Protein AF-A0A2J2HH82-F1 (afdb_monomer)

Radius of gyration: 13.59 Å; Cα contacts (8 Å, |Δi|>4): 183; chains: 1; bounding box: 36×36×33 Å

Solvent-accessible surface area (backbone atoms only — not comparable to full-atom values): 5930 Å² total; per-residue (Å²): 134,83,82,76,86,67,70,55,43,72,26,41,55,76,45,83,47,82,65,49,66,48,97,84,62,18,25,24,52,28,32,37,30,34,46,92,91,46,70,30,42,37,36,43,31,44,49,80,90,44,51,62,68,58,43,54,48,50,35,42,76,69,62,36,37,44,80,54,98,94,39,45,32,34,60,36,55,50,68,32,60,74,65,43,54,94,54,31,31,59,43,46,55,66,56,61,45,54,75,75,40,92,78,123

Nearest PDB structures (foldseek):
  5ino-assembly1_A  TM=3.780E-01  e=2.275E-02  Homo sapiens
  5d8e-assembly2_C  TM=6.453E-01  e=3.812E-01  Homo sapiens
  5d8f-assembly1_B  TM=5.151E-01  e=2.806E-01  Homo sapiens
  5ino-assembly1_B  TM=3.594E-01  e=5.703E-02  Homo sapiens
  5d8e-assembly1_D  TM=6.497E-01  e=6.225E-01  Homo sapiens

Secondary structure (DSSP, 8-state):
-PPP--SEEEEEEEEE---EE-TTS-EEEEEEEEETTEEEEEEEE--TT--HHHHHHHHHHTTSEEEETTEEEEEEEHHHHHT-BTTEEEEEHHHHHHHT----

Mean predicted aligned error: 4.61 Å

Foldseek 3Di:
DDDPDQQWAKKFFDDWDDWDADPLGWTWTWTFIDRPNDTAIETETEDPPDDPVNVVVLCVVVVQWDQDPNTIMGIHRNVQVVPDDPRYGYHYPVNVVVSVDPPD

pLDDT: mean 89.53, std 13.24, range [33.22, 98.12]

Structure (mmCIF, N/CA/C/O backbone):
data_AF-A0A2J2HH82-F1
#
_entry.id   AF-A0A2J2HH82-F1
#
loop_
_atom_site.group_PDB
_atom_site.id
_atom_site.type_symbol
_atom_site.label_atom_id
_atom_site.label_alt_id
_atom_site.label_comp_id
_atom_site.label_asym_id
_atom_site.label_entity_id
_atom_site.label_seq_id
_atom_site.pdbx_PDB_ins_code
_atom_site.Cartn_x
_atom_site.Cartn_y
_atom_site.Cartn_z
_atom_site.occupancy
_atom_site.B_iso_or_equiv
_atom_site.auth_seq_id
_atom_site.auth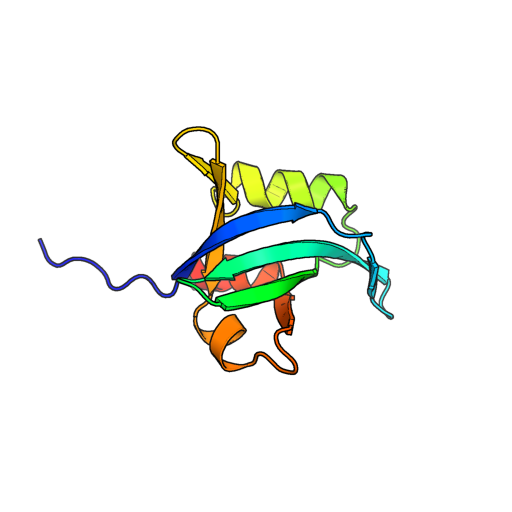_comp_id
_atom_site.auth_asym_id
_atom_site.auth_atom_id
_atom_site.pdbx_PDB_model_num
ATOM 1 N N . MET A 1 1 ? -22.211 22.070 8.262 1.00 48.81 1 MET A N 1
ATOM 2 C CA . MET A 1 1 ? -20.905 21.799 7.624 1.00 48.81 1 MET A CA 1
ATOM 3 C C . MET A 1 1 ? -21.083 20.522 6.816 1.00 48.81 1 MET A C 1
ATOM 5 O O . MET A 1 1 ? -21.424 19.514 7.420 1.00 48.81 1 MET A O 1
ATOM 9 N N . SER A 1 2 ? -21.016 20.568 5.484 1.00 54.09 2 SER A N 1
ATOM 10 C CA . SER A 1 2 ? -21.080 19.351 4.665 1.00 54.09 2 SER A CA 1
ATOM 11 C C . SER A 1 2 ? -19.750 18.612 4.776 1.00 54.09 2 SER A C 1
ATOM 13 O O . SER A 1 2 ? -18.686 19.219 4.661 1.00 54.09 2 SER A O 1
ATOM 15 N N . THR A 1 3 ? -19.795 17.308 5.031 1.00 51.00 3 THR A N 1
ATOM 16 C CA . THR A 1 3 ? -18.598 16.470 4.979 1.00 51.00 3 THR A CA 1
ATOM 17 C C . THR A 1 3 ? -18.120 16.437 3.532 1.00 51.00 3 THR A C 1
ATOM 19 O O . THR A 1 3 ? -18.848 15.978 2.653 1.00 51.00 3 THR A O 1
ATOM 22 N N . VAL A 1 4 ? -16.928 16.969 3.265 1.00 63.12 4 VAL A N 1
ATOM 23 C CA . VAL A 1 4 ? -16.313 16.884 1.936 1.00 63.12 4 VAL A CA 1
ATOM 24 C C . VAL A 1 4 ? -16.092 15.407 1.619 1.00 63.12 4 VAL A C 1
ATOM 26 O O . VAL A 1 4 ? -15.521 14.678 2.430 1.00 63.12 4 VAL A O 1
ATOM 29 N N . PHE A 1 5 ? -16.570 14.958 0.459 1.00 65.62 5 PHE A N 1
ATOM 30 C CA . PHE A 1 5 ? -16.323 13.598 -0.003 1.00 65.62 5 PHE A CA 1
ATOM 31 C C . PHE A 1 5 ? -14.823 13.427 -0.258 1.00 65.62 5 PHE A C 1
ATOM 33 O O . PHE A 1 5 ? -14.254 14.098 -1.120 1.00 65.62 5 PHE A O 1
ATOM 40 N N . ASN A 1 6 ? -14.180 12.558 0.519 1.00 69.81 6 ASN A N 1
ATOM 41 C CA . ASN A 1 6 ? -12.769 12.250 0.357 1.00 69.81 6 ASN A CA 1
ATOM 42 C C . ASN A 1 6 ? -12.625 11.095 -0.644 1.00 69.81 6 ASN A C 1
ATOM 44 O O . ASN A 1 6 ? -13.229 10.041 -0.465 1.00 69.81 6 ASN A O 1
ATOM 48 N N . TYR A 1 7 ? -11.818 11.276 -1.690 1.00 84.75 7 TYR A N 1
ATOM 49 C CA . TYR A 1 7 ? -11.563 10.252 -2.712 1.00 84.75 7 TYR A CA 1
ATOM 50 C C . TYR A 1 7 ? -10.548 9.195 -2.247 1.00 84.75 7 TYR A C 1
ATOM 52 O O . TYR A 1 7 ? -9.867 8.582 -3.076 1.00 84.75 7 TYR A O 1
ATOM 60 N N . THR A 1 8 ? -10.445 8.975 -0.934 1.00 90.31 8 THR A N 1
ATOM 61 C CA . THR A 1 8 ? -9.591 7.953 -0.338 1.00 90.31 8 THR A CA 1
ATOM 62 C C . THR A 1 8 ? -10.383 6.870 0.375 1.00 90.31 8 THR A C 1
ATOM 64 O O . THR A 1 8 ? -11.488 7.078 0.872 1.00 90.31 8 THR A O 1
ATOM 67 N N . THR A 1 9 ? -9.794 5.684 0.422 1.00 91.94 9 THR A N 1
ATOM 68 C CA . THR A 1 9 ? -10.246 4.560 1.231 1.00 91.94 9 THR A CA 1
ATOM 69 C C . T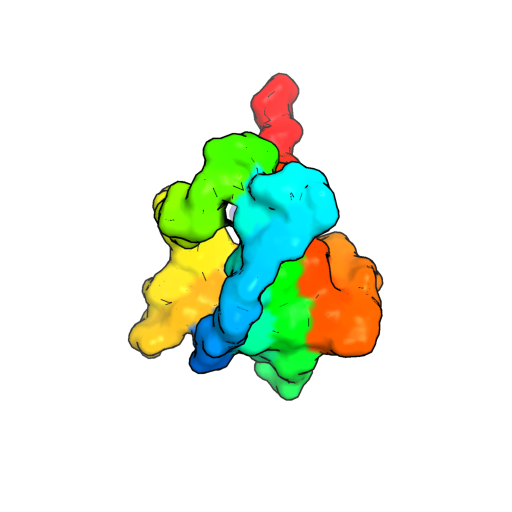HR A 1 9 ? -9.129 4.179 2.180 1.00 91.94 9 THR A C 1
ATOM 71 O O . THR A 1 9 ? -7.986 3.974 1.765 1.00 91.94 9 THR A O 1
ATOM 74 N N . LYS A 1 10 ? -9.475 4.050 3.455 1.00 93.81 10 LYS A N 1
ATOM 75 C CA . LYS A 1 10 ? -8.545 3.650 4.498 1.00 93.81 10 LYS A CA 1
ATOM 76 C C . LYS A 1 10 ? -8.323 2.141 4.474 1.00 93.81 10 LYS A C 1
ATOM 78 O O . LYS A 1 10 ? -9.279 1.370 4.492 1.00 93.81 10 LYS A O 1
ATOM 83 N N . ALA A 1 11 ? -7.062 1.728 4.486 1.00 96.81 11 ALA A N 1
ATOM 84 C CA . ALA A 1 11 ? -6.652 0.332 4.541 1.00 96.81 11 ALA A CA 1
ATOM 85 C C . ALA A 1 11 ? -5.734 0.081 5.742 1.00 96.81 11 ALA A C 1
ATOM 87 O O . ALA A 1 11 ? -4.857 0.889 6.046 1.00 96.81 11 ALA A O 1
ATOM 88 N N . LEU A 1 12 ? -5.912 -1.051 6.420 1.00 97.88 12 LEU A N 1
ATOM 89 C CA . LEU A 1 12 ? -5.018 -1.508 7.486 1.00 97.88 12 LEU A CA 1
ATOM 90 C C . LEU A 1 12 ? -3.785 -2.175 6.869 1.00 97.88 12 LEU A C 1
ATOM 92 O O . LEU A 1 12 ? -3.927 -3.092 6.066 1.00 97.88 12 LEU A O 1
ATOM 96 N N . ILE A 1 13 ? -2.582 -1.782 7.281 1.00 97.69 13 ILE A N 1
ATOM 97 C CA . ILE A 1 13 ? -1.341 -2.463 6.899 1.00 97.69 13 ILE A CA 1
ATOM 98 C C . ILE A 1 13 ? -1.147 -3.670 7.820 1.00 97.69 13 ILE A C 1
ATOM 100 O O . ILE A 1 13 ? -1.017 -3.516 9.035 1.00 97.69 13 ILE A O 1
ATOM 104 N N . LYS A 1 14 ? -1.115 -4.878 7.244 1.00 97.44 14 LYS A N 1
ATOM 105 C CA . LYS A 1 14 ? -0.888 -6.122 7.993 1.00 97.44 14 LYS A CA 1
ATOM 106 C C . LYS A 1 14 ? 0.592 -6.425 8.158 1.00 97.44 14 LYS A C 1
ATOM 108 O O . LYS A 1 14 ? 1.046 -6.693 9.263 1.00 97.44 14 LYS A O 1
ATOM 113 N N . THR A 1 15 ? 1.327 -6.434 7.050 1.00 95.50 15 THR A N 1
ATOM 114 C CA . THR A 1 15 ? 2.750 -6.778 7.046 1.00 95.50 15 THR A CA 1
ATOM 115 C C . THR A 1 15 ? 3.443 -6.207 5.809 1.00 95.50 15 THR A C 1
ATOM 117 O O . THR A 1 15 ? 2.824 -6.147 4.737 1.00 95.50 15 THR A O 1
ATOM 120 N N . PRO A 1 16 ? 4.712 -5.779 5.915 1.00 94.88 16 PRO A N 1
ATOM 121 C CA . PRO A 1 16 ? 5.527 -5.511 4.743 1.00 94.88 16 PRO A CA 1
ATOM 122 C C . PRO A 1 16 ? 5.812 -6.801 3.964 1.00 94.88 16 PRO A C 1
ATOM 124 O O . PRO A 1 16 ? 5.952 -7.884 4.532 1.00 94.88 16 PRO A O 1
ATOM 127 N N . LEU A 1 17 ? 5.909 -6.673 2.645 1.00 96.38 17 LEU A N 1
ATOM 128 C CA . LEU A 1 17 ? 6.354 -7.720 1.728 1.00 96.38 17 LEU A CA 1
ATOM 129 C C . LEU A 1 17 ? 7.725 -7.340 1.155 1.00 96.38 17 LEU A C 1
ATOM 131 O O . LEU A 1 17 ? 8.166 -6.198 1.290 1.00 96.38 17 LEU A O 1
ATOM 135 N N . THR A 1 18 ? 8.393 -8.280 0.479 1.00 95.44 18 THR A N 1
ATOM 136 C CA . THR A 1 18 ? 9.671 -8.009 -0.195 1.00 95.44 18 THR A CA 1
ATOM 137 C C . THR A 1 18 ? 9.517 -6.835 -1.167 1.00 95.44 18 THR A C 1
ATOM 139 O O . THR A 1 18 ? 8.697 -6.942 -2.090 1.00 95.44 18 THR A O 1
ATOM 142 N N . PRO A 1 19 ? 10.278 -5.737 -0.990 1.00 94.56 19 PRO A N 1
ATOM 143 C CA . PRO A 1 19 ? 10.242 -4.606 -1.904 1.00 94.56 19 PRO A CA 1
ATOM 144 C C . PRO A 1 19 ? 10.615 -4.990 -3.335 1.00 94.56 19 PRO A C 1
ATOM 146 O O . PRO A 1 19 ? 11.251 -6.014 -3.578 1.00 94.56 19 PRO A O 1
ATOM 149 N N . GLY A 1 20 ? 10.217 -4.152 -4.287 1.00 94.81 20 GLY A N 1
ATOM 150 C CA . GLY A 1 20 ? 10.508 -4.348 -5.703 1.00 94.81 20 GLY A CA 1
ATOM 151 C C . GLY A 1 20 ? 11.113 -3.114 -6.358 1.00 94.81 20 GLY A C 1
ATOM 152 O O . GLY A 1 20 ? 11.242 -2.055 -5.744 1.00 94.81 20 GLY A O 1
ATOM 153 N N . ILE A 1 21 ? 11.451 -3.264 -7.634 1.00 95.38 21 ILE A N 1
ATOM 154 C CA . ILE A 1 21 ? 11.881 -2.184 -8.522 1.00 95.38 21 ILE A CA 1
ATOM 155 C C . ILE A 1 21 ? 11.129 -2.365 -9.846 1.00 95.38 21 ILE A C 1
ATOM 157 O O . ILE A 1 21 ? 10.972 -3.491 -10.326 1.00 95.38 21 ILE A O 1
ATOM 161 N N . THR A 1 22 ? 10.605 -1.282 -10.415 1.00 95.06 22 THR A N 1
ATOM 162 C CA . THR A 1 22 ? 9.959 -1.309 -11.735 1.00 95.06 22 THR A CA 1
ATOM 163 C C . THR A 1 22 ? 10.994 -1.398 -12.858 1.00 95.06 22 THR A C 1
ATOM 165 O O . THR A 1 22 ? 12.176 -1.122 -12.670 1.00 95.06 22 THR A O 1
ATOM 168 N N . ARG A 1 23 ? 10.557 -1.729 -14.079 1.00 93.50 23 ARG A N 1
ATOM 169 C CA . ARG A 1 23 ? 11.452 -1.792 -15.250 1.00 93.50 23 ARG A CA 1
AT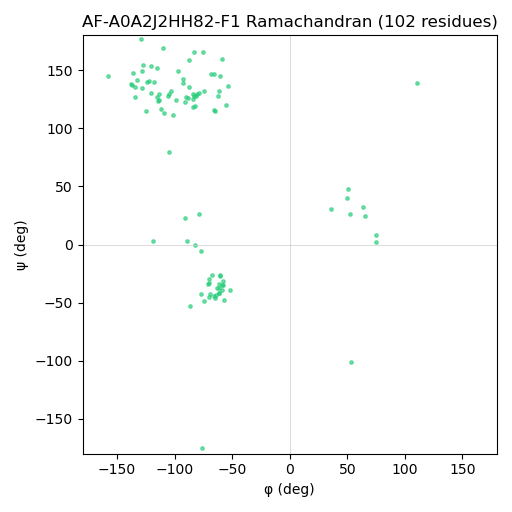OM 170 C C . ARG A 1 23 ? 12.182 -0.469 -15.526 1.00 93.50 23 ARG A C 1
ATOM 172 O O . ARG A 1 23 ? 13.294 -0.487 -16.036 1.00 93.50 23 ARG A O 1
ATOM 179 N N . ASP A 1 24 ? 11.560 0.660 -15.203 1.00 92.94 24 ASP A N 1
ATOM 180 C CA . ASP A 1 24 ? 12.124 2.008 -15.328 1.00 92.94 24 ASP A CA 1
ATOM 181 C C . ASP A 1 24 ? 12.847 2.490 -14.054 1.00 92.94 24 ASP A C 1
ATOM 183 O O . ASP A 1 24 ? 13.035 3.688 -13.858 1.00 92.94 24 ASP A O 1
ATOM 187 N N . ASN A 1 25 ? 13.286 1.555 -13.205 1.00 93.56 25 ASN A N 1
ATOM 188 C CA . ASN A 1 25 ? 14.129 1.792 -12.032 1.00 93.56 25 ASN A CA 1
ATOM 189 C C . ASN A 1 25 ? 13.489 2.659 -10.929 1.00 93.56 25 ASN A C 1
ATOM 191 O O . ASN A 1 25 ? 14.184 3.394 -10.226 1.00 93.56 25 ASN A O 1
ATOM 195 N N . ARG A 1 26 ? 12.164 2.580 -10.753 1.00 96.44 26 ARG A N 1
ATOM 196 C CA . ARG A 1 26 ? 11.465 3.207 -9.620 1.00 96.44 26 ARG A CA 1
ATOM 197 C C . ARG A 1 26 ? 11.329 2.208 -8.467 1.00 96.44 26 ARG A C 1
ATOM 199 O O . ARG A 1 26 ? 11.006 1.043 -8.721 1.00 96.44 26 ARG A O 1
ATOM 206 N N . PRO A 1 27 ? 11.523 2.625 -7.204 1.00 96.75 27 PRO A N 1
ATOM 207 C CA . PRO A 1 27 ? 11.337 1.739 -6.061 1.00 96.75 27 PRO A CA 1
ATOM 208 C C . PRO A 1 27 ? 9.855 1.392 -5.882 1.00 96.75 27 PRO A C 1
ATOM 210 O O . PRO A 1 27 ? 8.977 2.222 -6.123 1.00 96.75 27 PRO A O 1
ATOM 213 N N . VAL A 1 28 ? 9.576 0.176 -5.414 1.00 97.81 28 VAL A N 1
ATOM 214 C CA . VAL A 1 28 ? 8.223 -0.287 -5.095 1.00 97.81 28 VAL A CA 1
ATOM 215 C C . VAL A 1 28 ? 8.175 -0.780 -3.655 1.00 97.81 28 VAL A C 1
ATOM 217 O O . VAL A 1 28 ? 8.781 -1.800 -3.318 1.00 97.81 28 VAL A O 1
ATOM 220 N N . ILE A 1 29 ? 7.407 -0.092 -2.811 1.00 97.31 29 ILE A N 1
ATOM 221 C CA . ILE A 1 29 ? 7.035 -0.603 -1.488 1.00 97.31 29 ILE A CA 1
ATOM 222 C C . ILE A 1 29 ? 5.865 -1.564 -1.674 1.00 97.31 29 ILE A C 1
ATOM 224 O O . ILE A 1 29 ? 4.862 -1.218 -2.300 1.00 97.31 29 ILE A O 1
ATOM 228 N N . ARG A 1 30 ? 5.995 -2.775 -1.132 1.00 97.69 30 ARG A N 1
ATOM 229 C CA . ARG A 1 30 ? 4.977 -3.823 -1.229 1.00 97.69 30 ARG A CA 1
ATOM 230 C C . ARG A 1 30 ? 4.437 -4.137 0.157 1.00 97.69 30 ARG A C 1
ATOM 232 O O . ARG A 1 30 ? 5.216 -4.410 1.065 1.00 97.69 30 ARG A O 1
ATOM 239 N N . LEU A 1 31 ? 3.119 -4.094 0.322 1.00 97.69 31 LEU A N 1
ATOM 240 C CA . LEU A 1 31 ? 2.438 -4.291 1.603 1.00 97.69 31 LEU A CA 1
ATOM 241 C C . LEU A 1 31 ? 1.274 -5.265 1.424 1.00 97.69 31 LEU A C 1
ATOM 243 O O . LEU A 1 31 ? 0.552 -5.185 0.433 1.00 97.69 31 LEU A O 1
ATOM 247 N N . ALA A 1 32 ? 1.048 -6.139 2.400 1.00 98.00 32 ALA A N 1
ATOM 248 C CA . ALA A 1 32 ? -0.248 -6.788 2.551 1.00 98.00 32 ALA A CA 1
ATOM 249 C C . ALA A 1 32 ? -1.162 -5.846 3.341 1.00 98.00 32 ALA A C 1
ATOM 251 O O . ALA A 1 32 ? -0.803 -5.402 4.439 1.00 98.00 32 ALA A O 1
ATOM 252 N N . ILE A 1 33 ? -2.328 -5.533 2.782 1.00 98.12 33 ILE A N 1
ATOM 253 C CA . ILE A 1 33 ? -3.290 -4.605 3.373 1.00 98.12 33 ILE A CA 1
ATOM 254 C C . ILE A 1 33 ? -4.681 -5.228 3.465 1.00 98.12 33 ILE A C 1
ATOM 256 O O . ILE A 1 33 ? -5.030 -6.105 2.678 1.00 98.12 33 ILE A O 1
ATOM 260 N N . LEU A 1 34 ? -5.483 -4.743 4.407 1.00 97.69 34 LEU A N 1
ATOM 261 C CA . LEU A 1 34 ? -6.886 -5.102 4.558 1.00 97.69 34 LEU A CA 1
ATOM 262 C C . LEU A 1 34 ? -7.754 -3.876 4.269 1.00 97.69 34 LEU A C 1
ATOM 264 O O . LEU A 1 34 ? -7.590 -2.836 4.911 1.00 97.69 34 LEU A O 1
ATOM 268 N N . ILE A 1 35 ? -8.673 -4.016 3.320 1.00 95.25 35 ILE A N 1
ATOM 269 C CA . ILE A 1 35 ? -9.754 -3.060 3.075 1.00 95.25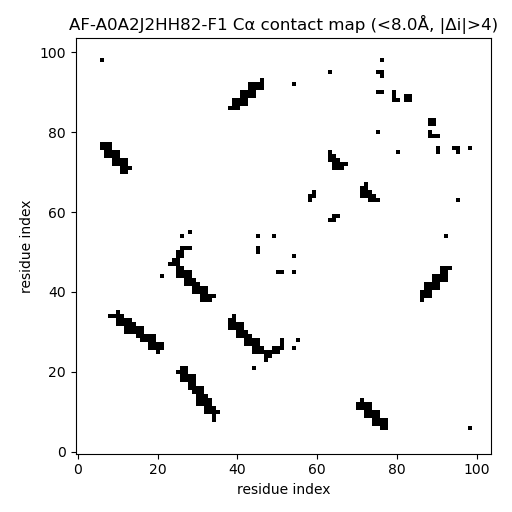 35 ILE A CA 1
ATOM 270 C C . ILE A 1 35 ? -11.040 -3.786 3.460 1.00 95.25 35 ILE A C 1
ATOM 272 O O . ILE A 1 35 ? -11.357 -4.830 2.887 1.00 95.25 35 ILE A O 1
ATOM 276 N N . ASP A 1 36 ? -11.726 -3.275 4.480 1.00 89.75 36 ASP A N 1
ATOM 277 C CA . ASP A 1 36 ? -12.818 -3.963 5.175 1.00 89.75 36 ASP A CA 1
ATOM 278 C C . ASP A 1 36 ? -12.411 -5.365 5.666 1.00 89.75 36 ASP A C 1
ATOM 280 O O . ASP A 1 36 ? -11.724 -5.498 6.678 1.00 89.75 36 ASP A O 1
ATOM 284 N N . THR A 1 37 ? -12.815 -6.416 4.948 1.00 91.94 37 THR A N 1
ATOM 285 C CA . THR A 1 37 ? -12.513 -7.828 5.254 1.00 91.94 37 THR A CA 1
ATOM 286 C C . THR A 1 37 ? -11.711 -8.520 4.152 1.00 91.94 37 THR A C 1
ATOM 288 O O . THR A 1 37 ? -11.409 -9.708 4.260 1.00 91.94 37 THR A O 1
ATOM 291 N N . VAL A 1 38 ? -11.337 -7.785 3.101 1.00 95.12 38 VAL A N 1
ATOM 292 C CA . VAL A 1 38 ? -10.658 -8.327 1.924 1.00 95.12 38 VAL A CA 1
ATOM 293 C C . VAL A 1 38 ? -9.186 -7.944 1.958 1.00 95.12 38 VAL A C 1
ATOM 295 O O . VAL A 1 38 ? -8.824 -6.779 2.147 1.00 95.12 38 VAL A O 1
ATOM 298 N N . GLU A 1 39 ? -8.328 -8.943 1.775 1.00 96.88 39 GLU A N 1
ATOM 299 C CA . GLU A 1 39 ? -6.886 -8.748 1.717 1.00 96.88 39 GLU A CA 1
ATOM 300 C C . GLU A 1 39 ? -6.429 -8.426 0.292 1.00 96.88 39 GLU A C 1
ATOM 302 O O . GLU A 1 39 ? -6.824 -9.083 -0.674 1.00 96.88 39 GLU A O 1
ATOM 307 N N . TYR A 1 40 ? -5.556 -7.427 0.181 1.00 97.81 40 TYR A N 1
ATOM 308 C CA . TYR A 1 40 ? -4.919 -7.027 -1.064 1.00 97.81 40 TYR A CA 1
ATOM 309 C C . TYR A 1 40 ? -3.403 -6.953 -0.900 1.00 97.81 40 TYR A C 1
ATOM 311 O O . TYR A 1 40 ? -2.879 -6.579 0.151 1.00 97.81 40 TYR A O 1
ATOM 319 N N . THR A 1 41 ? -2.688 -7.233 -1.986 1.00 98.12 41 THR A N 1
ATOM 320 C CA . THR A 1 41 ? -1.300 -6.799 -2.145 1.00 98.12 41 THR A CA 1
ATOM 321 C C . THR A 1 41 ? -1.298 -5.374 -2.676 1.00 98.12 41 THR A C 1
ATOM 323 O O . THR A 1 41 ? -1.771 -5.115 -3.780 1.00 98.12 41 THR A O 1
ATOM 326 N N . LEU A 1 42 ? -0.745 -4.443 -1.914 1.00 97.88 42 LEU A N 1
ATOM 327 C CA . LEU A 1 42 ? -0.543 -3.067 -2.335 1.00 97.88 42 LEU A CA 1
ATOM 328 C C . LEU A 1 42 ? 0.894 -2.868 -2.810 1.00 97.88 42 LEU A C 1
ATOM 330 O O . LEU A 1 42 ? 1.836 -3.078 -2.049 1.00 97.88 42 LEU A O 1
ATOM 334 N N . ASN A 1 43 ? 1.046 -2.392 -4.042 1.00 97.75 43 ASN A N 1
ATOM 335 C CA . ASN A 1 43 ? 2.311 -1.949 -4.608 1.00 97.75 43 ASN A CA 1
ATOM 336 C C . ASN A 1 43 ?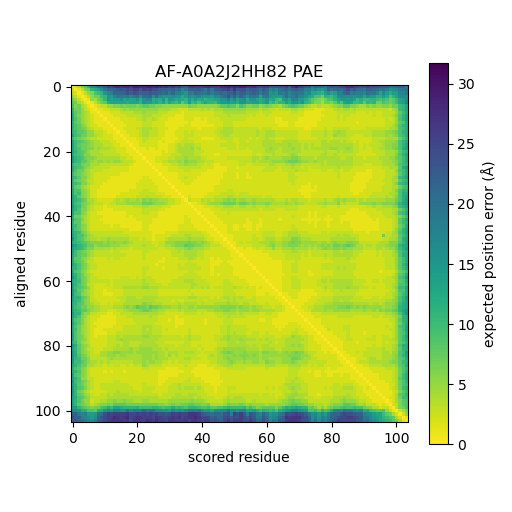 2.283 -0.421 -4.751 1.00 97.75 43 ASN A C 1
ATOM 338 O O . ASN A 1 43 ? 1.515 0.121 -5.550 1.00 97.75 43 ASN A O 1
ATOM 342 N N . ILE A 1 44 ? 3.127 0.263 -3.980 1.00 97.31 44 ILE A N 1
ATOM 343 C CA . ILE A 1 44 ? 3.304 1.715 -4.024 1.00 97.31 44 ILE A CA 1
ATOM 344 C C . ILE A 1 44 ? 4.575 2.009 -4.808 1.00 97.31 44 ILE A C 1
ATOM 346 O O . ILE A 1 44 ? 5.675 1.701 -4.351 1.00 97.31 44 ILE A O 1
ATOM 350 N N . VAL A 1 45 ? 4.416 2.595 -5.987 1.00 97.19 45 VAL A N 1
ATOM 351 C CA . VAL A 1 45 ? 5.514 2.941 -6.888 1.00 97.19 45 VAL A CA 1
ATOM 352 C C . VAL A 1 45 ? 5.996 4.354 -6.572 1.00 97.19 45 VAL A C 1
ATOM 354 O O . VAL A 1 45 ? 5.201 5.292 -6.534 1.00 97.19 45 VAL A O 1
ATOM 357 N N . GLY A 1 46 ? 7.297 4.505 -6.336 1.00 95.88 46 GLY A N 1
ATOM 358 C CA . GLY A 1 46 ? 7.933 5.803 -6.128 1.00 95.88 46 GLY A CA 1
ATOM 359 C C . GLY A 1 46 ? 8.131 6.592 -7.418 1.00 95.88 46 GLY A C 1
ATOM 360 O O . GLY A 1 46 ? 7.738 6.171 -8.505 1.00 95.88 46 GLY A O 1
ATOM 361 N N . LYS A 1 47 ? 8.791 7.742 -7.300 1.00 93.44 47 LYS A N 1
ATOM 362 C CA . LYS A 1 47 ? 9.152 8.590 -8.441 1.00 93.44 47 LYS A CA 1
ATOM 363 C C . LYS A 1 47 ? 10.496 8.167 -9.046 1.00 93.44 47 LYS A C 1
ATOM 365 O O . LYS A 1 47 ? 11.321 7.574 -8.342 1.00 93.44 47 LYS A O 1
ATOM 370 N N . PRO A 1 48 ? 10.776 8.513 -10.313 1.00 91.94 48 PRO A N 1
ATOM 371 C CA . PRO A 1 48 ? 12.118 8.377 -10.868 1.00 91.94 48 PRO A CA 1
ATOM 372 C C . PRO A 1 48 ? 13.154 9.087 -9.987 1.00 91.94 48 PRO A C 1
ATOM 374 O O . PRO A 1 48 ? 12.909 10.196 -9.516 1.00 91.94 48 PRO A O 1
ATOM 377 N N . GLY A 1 49 ? 14.297 8.441 -9.748 1.00 90.56 49 GLY A N 1
ATOM 378 C CA . GLY A 1 49 ? 15.388 9.009 -8.947 1.00 90.56 49 GLY A CA 1
ATOM 379 C C . GLY A 1 49 ? 15.157 9.031 -7.430 1.00 90.56 49 GLY A C 1
ATOM 380 O O . GLY A 1 49 ? 16.031 9.509 -6.714 1.00 90.56 49 GLY A O 1
ATOM 381 N N . THR A 1 50 ? 14.029 8.511 -6.928 1.00 91.00 50 THR A N 1
ATOM 382 C CA . THR A 1 50 ?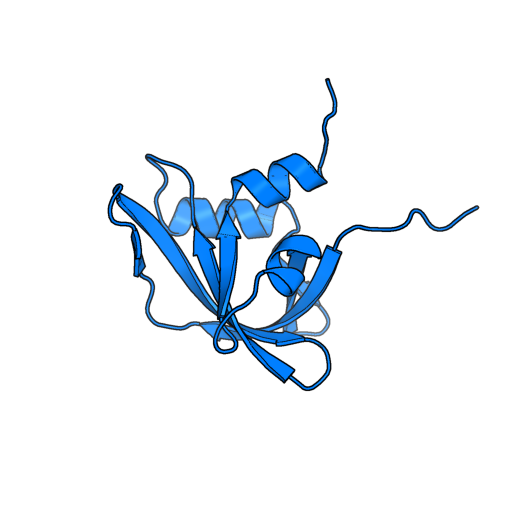 13.796 8.376 -5.478 1.00 91.00 50 THR A CA 1
ATOM 383 C C . THR A 1 50 ? 14.227 7.008 -4.960 1.00 91.00 50 THR A C 1
ATOM 385 O O . THR A 1 50 ? 14.051 5.997 -5.638 1.00 91.00 50 THR A O 1
ATOM 388 N N . GLY A 1 51 ? 14.796 6.970 -3.753 1.00 92.75 51 GLY A N 1
ATOM 389 C CA . GLY A 1 51 ? 15.084 5.727 -3.029 1.00 92.75 51 GLY A CA 1
ATOM 390 C C . GLY A 1 51 ? 13.867 5.197 -2.262 1.00 92.75 51 GLY A C 1
ATOM 391 O O . GLY A 1 51 ? 12.895 5.917 -2.030 1.00 92.75 51 GLY A O 1
ATOM 392 N N . ILE A 1 52 ? 13.924 3.936 -1.819 1.00 93.38 52 ILE A N 1
ATOM 393 C CA . ILE A 1 52 ? 12.826 3.326 -1.050 1.00 93.38 52 ILE A CA 1
ATOM 394 C C . ILE A 1 52 ? 12.581 4.028 0.296 1.00 93.38 52 ILE A C 1
ATOM 396 O O . ILE A 1 52 ? 11.432 4.218 0.689 1.00 93.38 52 ILE A O 1
ATOM 400 N N . GLU A 1 53 ? 13.645 4.466 0.970 1.00 93.25 53 GLU A N 1
ATOM 401 C CA . GLU A 1 53 ? 13.562 5.198 2.240 1.00 93.25 53 GLU A CA 1
ATOM 402 C C . GLU A 1 53 ? 12.888 6.559 2.054 1.00 93.25 53 GLU A C 1
ATOM 404 O O . GLU A 1 53 ? 11.972 6.903 2.796 1.00 93.25 53 GLU A O 1
ATOM 409 N N . GLN A 1 54 ? 13.266 7.288 1.000 1.00 94.12 54 GLN A N 1
ATOM 410 C CA . GLN A 1 54 ? 12.652 8.569 0.642 1.00 94.12 54 GLN A CA 1
ATOM 411 C C . GLN A 1 54 ? 11.161 8.411 0.323 1.00 94.12 54 GLN A C 1
ATOM 413 O O . GLN A 1 54 ? 10.354 9.262 0.694 1.00 94.12 54 GLN A O 1
ATOM 418 N N . LEU A 1 55 ? 10.771 7.313 -0.334 1.00 94.56 55 LEU A N 1
ATOM 419 C CA . LEU A 1 55 ? 9.364 7.002 -0.576 1.00 94.56 55 LEU A CA 1
ATOM 420 C C . LEU A 1 55 ? 8.611 6.729 0.736 1.00 94.56 55 LEU A C 1
ATOM 422 O O . LEU A 1 55 ? 7.527 7.272 0.940 1.00 94.56 55 LEU A O 1
ATOM 426 N N . ALA A 1 56 ? 9.173 5.925 1.641 1.00 93.50 56 ALA A N 1
ATOM 427 C CA . ALA A 1 56 ? 8.559 5.648 2.942 1.00 93.50 56 ALA A CA 1
ATOM 428 C C . ALA A 1 56 ? 8.405 6.927 3.790 1.00 93.50 56 ALA A C 1
ATOM 430 O O . ALA A 1 56 ? 7.356 7.170 4.398 1.00 93.50 56 ALA A O 1
ATOM 431 N N . GLU A 1 57 ? 9.425 7.783 3.779 1.00 94.50 57 GLU A N 1
ATOM 432 C CA . GLU A 1 57 ? 9.407 9.085 4.440 1.00 94.50 57 GLU A CA 1
ATOM 433 C C . GLU A 1 57 ? 8.354 10.016 3.822 1.00 94.50 57 GLU A C 1
ATOM 435 O O . GLU A 1 57 ? 7.583 10.647 4.545 1.00 94.50 57 GLU A O 1
ATOM 440 N N . TYR A 1 58 ? 8.251 10.060 2.491 1.00 93.19 58 TYR A N 1
ATOM 441 C CA . TYR A 1 58 ? 7.212 10.820 1.799 1.00 93.19 58 TYR A CA 1
ATOM 442 C C . TYR A 1 58 ? 5.810 10.387 2.245 1.00 93.19 58 TYR A C 1
ATOM 444 O O . TYR A 1 58 ? 4.991 11.243 2.587 1.00 93.19 58 TYR A O 1
ATOM 452 N N . LEU A 1 59 ? 5.534 9.079 2.283 1.00 92.81 59 LEU A N 1
ATOM 453 C CA . LEU A 1 59 ? 4.221 8.545 2.657 1.00 92.81 59 LEU A CA 1
ATOM 454 C C . LEU A 1 59 ? 3.828 8.922 4.092 1.00 92.81 59 LEU A C 1
ATOM 456 O O . LEU A 1 59 ? 2.685 9.305 4.345 1.00 92.81 59 LEU A O 1
ATOM 460 N N . THR A 1 60 ? 4.771 8.848 5.027 1.00 92.56 60 THR A N 1
ATOM 461 C CA . THR A 1 60 ? 4.528 9.175 6.440 1.00 92.56 60 THR A CA 1
ATOM 462 C C . THR A 1 60 ? 4.405 10.682 6.668 1.00 92.56 60 THR A C 1
ATOM 464 O O . THR A 1 60 ? 3.411 11.129 7.243 1.00 92.56 60 THR A O 1
ATOM 467 N N . LYS A 1 61 ? 5.333 11.496 6.141 1.00 91.62 61 LYS A N 1
ATOM 468 C CA . LYS A 1 61 ? 5.295 12.970 6.260 1.00 91.62 61 LYS A CA 1
ATOM 469 C C . LYS A 1 61 ? 4.027 13.582 5.679 1.00 91.62 61 LYS A C 1
ATOM 471 O O . LYS A 1 61 ? 3.512 14.564 6.204 1.00 91.62 61 LYS A O 1
ATOM 476 N N . ASN A 1 62 ? 3.510 13.003 4.599 1.00 88.81 62 ASN A N 1
ATOM 477 C CA . ASN A 1 62 ? 2.303 13.494 3.946 1.00 88.81 62 ASN A CA 1
ATOM 478 C C . ASN A 1 62 ? 1.006 13.021 4.604 1.00 88.81 62 ASN A C 1
ATOM 480 O O . ASN A 1 62 ? -0.063 13.397 4.114 1.00 88.81 62 ASN A O 1
ATOM 484 N N . GLY A 1 63 ? 1.092 12.219 5.670 1.00 88.50 63 GLY A N 1
ATOM 485 C CA . GLY A 1 63 ? -0.060 11.616 6.325 1.00 88.50 63 GLY A CA 1
ATOM 486 C C . GLY A 1 63 ? -0.788 10.610 5.434 1.00 88.50 63 GLY A C 1
ATOM 487 O O . GLY A 1 63 ? -1.979 10.405 5.620 1.00 88.50 63 GLY A O 1
ATOM 488 N N . ILE A 1 64 ? -0.112 10.018 4.449 1.00 92.69 64 ILE A N 1
ATOM 489 C CA . ILE A 1 64 ? -0.684 8.944 3.629 1.00 92.69 64 ILE A CA 1
ATOM 490 C C . ILE A 1 64 ? -0.652 7.649 4.436 1.00 92.69 64 ILE A C 1
ATOM 492 O O . ILE A 1 64 ? -1.645 6.933 4.480 1.00 92.69 64 ILE A O 1
ATOM 496 N N . VAL A 1 65 ? 0.464 7.396 5.127 1.00 94.56 65 VAL A N 1
ATOM 497 C CA . VAL A 1 65 ? 0.613 6.319 6.110 1.00 94.56 65 VAL A CA 1
ATOM 498 C C . VAL A 1 65 ? 0.599 6.919 7.513 1.00 94.56 65 VAL A C 1
ATOM 500 O O . VAL A 1 65 ? 1.357 7.849 7.795 1.00 94.56 65 VAL A O 1
ATOM 503 N N . LYS A 1 66 ? -0.251 6.394 8.400 1.00 94.81 66 LYS A N 1
ATOM 504 C CA . LYS A 1 66 ? -0.410 6.884 9.778 1.00 94.81 66 LYS A CA 1
ATOM 505 C C . LYS A 1 66 ? -0.488 5.739 10.775 1.00 94.81 66 LYS A C 1
ATOM 507 O O . LYS A 1 66 ? -1.035 4.682 10.471 1.00 94.81 66 LYS A O 1
ATOM 512 N N . LEU A 1 67 ? 0.027 5.973 11.977 1.00 94.12 67 LEU A N 1
ATOM 513 C CA . LEU A 1 67 ? -0.175 5.088 13.118 1.00 94.12 67 LEU A CA 1
ATOM 514 C C . LEU A 1 67 ? -1.417 5.547 13.884 1.00 94.12 67 LEU A C 1
ATOM 516 O O . LEU A 1 67 ? -1.471 6.681 14.354 1.00 94.12 67 LEU A O 1
ATOM 520 N N . GLU A 1 68 ? -2.393 4.662 14.041 1.00 94.19 68 GLU A N 1
ATOM 521 C CA . GLU A 1 68 ? -3.606 4.917 14.813 1.00 94.19 68 GLU A CA 1
ATOM 522 C C . GLU A 1 68 ? -3.904 3.717 15.712 1.00 94.19 68 GLU A C 1
ATOM 524 O O . GLU A 1 68 ? -3.964 2.581 15.243 1.00 94.19 68 GLU A O 1
ATOM 529 N N . ASN A 1 69 ? -4.082 3.949 17.017 1.00 93.75 69 ASN A N 1
ATOM 530 C CA . ASN A 1 69 ? -4.369 2.894 18.001 1.00 93.75 69 ASN A CA 1
ATOM 531 C C . ASN A 1 69 ? -3.396 1.695 17.918 1.00 93.75 69 ASN A C 1
ATOM 533 O O . ASN A 1 69 ? -3.803 0.537 17.996 1.00 93.75 69 ASN A O 1
ATOM 537 N N . GLY A 1 70 ? -2.104 1.974 17.703 1.00 93.81 70 GLY A N 1
ATOM 538 C CA . GLY A 1 70 ? -1.056 0.953 17.594 1.00 93.81 70 GLY A CA 1
ATOM 539 C C . GLY A 1 70 ? -1.044 0.171 16.275 1.00 93.81 70 GLY A C 1
ATOM 540 O O . GLY A 1 70 ? -0.307 -0.805 16.158 1.00 93.81 70 GLY A O 1
ATOM 541 N N . ARG A 1 71 ? -1.842 0.574 15.279 1.00 95.75 71 ARG A N 1
ATOM 542 C CA . ARG A 1 71 ? -1.910 -0.069 13.962 1.00 95.75 71 ARG A CA 1
ATOM 543 C C . ARG A 1 71 ? -1.599 0.924 12.853 1.00 95.75 71 ARG A C 1
ATOM 545 O O . ARG A 1 71 ? -2.014 2.079 12.905 1.00 95.75 71 ARG A O 1
ATOM 552 N N . TRP A 1 72 ? -0.862 0.468 11.850 1.00 96.56 72 TRP A N 1
ATOM 553 C CA . TRP A 1 72 ? -0.528 1.284 10.690 1.00 96.56 72 TRP A CA 1
ATOM 554 C C . TRP A 1 72 ? -1.661 1.241 9.670 1.00 96.56 72 TRP A C 1
ATOM 556 O O . TRP A 1 72 ? -2.116 0.168 9.283 1.00 96.56 72 TRP A O 1
ATOM 566 N N . PHE A 1 73 ? -2.093 2.409 9.217 1.00 96.69 73 PHE A N 1
ATOM 567 C CA . PHE A 1 73 ? -3.095 2.573 8.176 1.00 96.69 73 PHE A CA 1
ATOM 568 C C . PHE A 1 73 ? -2.514 3.345 7.005 1.00 96.69 73 PHE A C 1
ATOM 570 O O . PHE A 1 73 ? -1.601 4.154 7.176 1.00 96.69 73 PHE A O 1
ATOM 577 N N . ILE A 1 74 ? -3.076 3.106 5.827 1.00 95.56 74 ILE A N 1
ATOM 578 C CA . ILE A 1 74 ? -2.787 3.864 4.623 1.00 95.56 74 ILE A CA 1
ATOM 579 C C . ILE A 1 74 ? -4.081 4.344 3.972 1.00 95.56 74 ILE A C 1
ATOM 581 O O . ILE A 1 74 ? -5.036 3.583 3.833 1.00 95.56 74 ILE A O 1
ATOM 585 N N . GLU A 1 75 ? -4.109 5.609 3.576 1.00 93.25 75 GLU A N 1
ATOM 586 C CA . GLU A 1 75 ? -5.160 6.165 2.727 1.00 93.25 75 GLU A CA 1
ATOM 587 C C . GLU A 1 75 ? -4.835 5.846 1.270 1.00 93.25 75 GLU A C 1
ATOM 589 O O . GLU A 1 75 ? -3.728 6.131 0.831 1.00 93.25 75 GLU A O 1
ATOM 594 N N . LEU A 1 76 ? -5.769 5.265 0.517 1.00 93.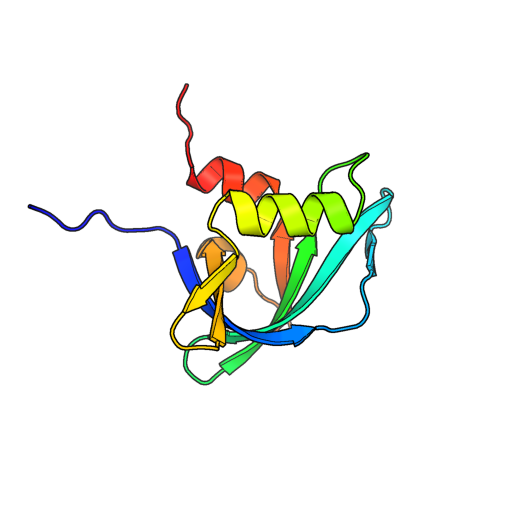12 76 LEU A N 1
ATOM 595 C CA . LEU A 1 76 ? -5.581 4.878 -0.886 1.00 93.12 76 LEU A CA 1
ATOM 596 C C . LEU A 1 76 ? -6.543 5.629 -1.799 1.00 93.12 76 LEU A C 1
ATOM 598 O O . LEU A 1 76 ? -7.718 5.710 -1.453 1.00 93.12 76 LEU A O 1
ATOM 602 N N . PRO A 1 77 ? -6.128 6.091 -2.992 1.00 92.00 77 PRO A N 1
ATOM 603 C CA . PRO A 1 77 ? -7.066 6.649 -3.954 1.00 92.00 77 PRO A CA 1
ATOM 604 C C . PRO A 1 77 ? -8.096 5.598 -4.384 1.00 92.00 77 PRO A C 1
ATOM 606 O O . PRO A 1 77 ? -7.733 4.481 -4.771 1.00 92.00 77 PRO A O 1
ATOM 609 N N . THR A 1 78 ? -9.378 5.960 -4.382 1.00 90.12 78 THR A N 1
ATOM 610 C CA . THR A 1 78 ? 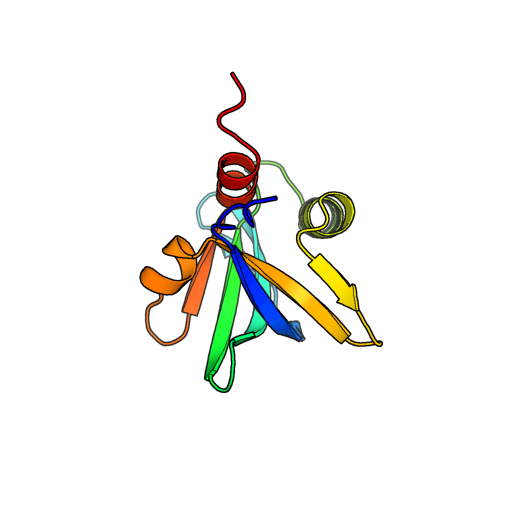-10.481 5.037 -4.717 1.00 90.12 78 THR A CA 1
ATOM 611 C C . THR A 1 78 ? -10.342 4.435 -6.119 1.00 90.12 78 THR A C 1
ATOM 613 O O . THR A 1 78 ? -10.627 3.254 -6.328 1.00 90.12 78 THR A O 1
ATOM 616 N N . TRP A 1 79 ? -9.818 5.195 -7.086 1.00 88.88 79 TRP A N 1
ATOM 617 C CA . TRP A 1 79 ? -9.579 4.699 -8.446 1.00 88.88 79 TRP A CA 1
ATOM 618 C C . TRP A 1 79 ? -8.487 3.628 -8.529 1.00 88.88 79 TRP A C 1
ATOM 620 O O . TRP A 1 79 ? -8.505 2.821 -9.458 1.00 88.88 79 TRP A O 1
ATOM 630 N N . SER A 1 80 ? -7.532 3.603 -7.596 1.00 90.56 80 SER A N 1
ATOM 631 C CA . SER A 1 80 ? -6.487 2.573 -7.562 1.00 90.56 80 SER A CA 1
ATOM 632 C C . SER A 1 80 ? -7.070 1.224 -7.142 1.00 90.56 80 SER A C 1
ATOM 634 O O . SER A 1 80 ? -6.677 0.189 -7.677 1.00 90.56 80 SER A O 1
ATOM 636 N N . ILE A 1 81 ? -8.070 1.238 -6.256 1.00 89.88 81 ILE A N 1
ATOM 637 C CA . ILE A 1 81 ? -8.811 0.042 -5.833 1.00 89.88 81 ILE A CA 1
ATOM 638 C C . ILE A 1 81 ? -9.686 -0.470 -6.980 1.00 89.88 81 ILE A C 1
ATOM 640 O O . ILE A 1 81 ? -9.650 -1.658 -7.301 1.00 89.88 81 ILE A O 1
ATOM 644 N N . ALA A 1 82 ? -10.405 0.429 -7.661 1.00 88.69 82 ALA A N 1
ATOM 645 C CA . ALA A 1 82 ? -11.251 0.075 -8.804 1.00 88.69 82 ALA A CA 1
ATOM 646 C C . ALA A 1 82 ? -10.467 -0.560 -9.971 1.00 88.69 82 ALA A C 1
ATOM 648 O O . ALA A 1 82 ? -11.016 -1.345 -10.739 1.00 88.69 82 ALA A O 1
ATOM 649 N N . LYS A 1 83 ? -9.174 -0.238 -10.103 1.00 89.81 83 LYS A N 1
ATOM 650 C CA . LYS A 1 83 ? -8.266 -0.803 -11.116 1.00 89.81 83 LYS A CA 1
ATOM 651 C C . LYS A 1 83 ? -7.553 -2.080 -10.663 1.00 89.81 83 LYS A C 1
ATOM 653 O O . LYS A 1 83 ? -6.704 -2.583 -11.404 1.00 89.81 83 LYS A O 1
ATOM 658 N N . SER A 1 84 ? -7.844 -2.582 -9.462 1.00 92.38 84 SER A N 1
ATOM 659 C CA . SER A 1 84 ? -7.177 -3.767 -8.928 1.00 92.38 84 SER A CA 1
ATOM 660 C C . SER A 1 84 ? -7.403 -4.995 -9.814 1.00 92.38 84 SER A C 1
ATOM 662 O O . SER A 1 84 ? -8.454 -5.178 -10.430 1.00 92.38 84 SER A O 1
ATOM 664 N N . LYS A 1 85 ? -6.378 -5.844 -9.902 1.00 93.62 85 LYS A N 1
ATOM 665 C CA . LYS A 1 85 ? -6.427 -7.131 -10.610 1.00 93.62 85 LYS A CA 1
ATOM 666 C C . LYS A 1 85 ? -5.740 -8.182 -9.756 1.00 93.62 85 LYS A C 1
ATOM 668 O O . LYS A 1 85 ? -4.685 -7.899 -9.197 1.00 93.62 85 LYS A O 1
ATOM 673 N N . ASN A 1 86 ? -6.319 -9.379 -9.658 1.00 94.38 86 ASN A N 1
ATOM 674 C CA . ASN A 1 86 ? -5.785 -10.487 -8.849 1.00 94.38 86 ASN A CA 1
ATOM 675 C C . ASN A 1 86 ? -5.450 -10.053 -7.409 1.00 94.38 86 ASN A C 1
ATOM 677 O O . ASN A 1 86 ? -4.332 -10.259 -6.936 1.00 94.38 86 ASN A O 1
ATOM 681 N N . SER A 1 87 ? -6.380 -9.341 -6.763 1.00 94.50 87 SER A N 1
ATOM 682 C CA . SER A 1 87 ? -6.205 -8.758 -5.422 1.00 94.50 87 SER A CA 1
ATOM 683 C C . SER A 1 87 ? -4.939 -7.907 -5.264 1.00 94.50 87 SER A C 1
ATOM 685 O O . SER A 1 87 ? -4.410 -7.754 -4.167 1.00 94.50 87 SER A O 1
ATOM 687 N N . THR A 1 88 ? -4.434 -7.341 -6.361 1.00 96.94 88 THR A N 1
ATOM 688 C CA . THR A 1 88 ? -3.253 -6.483 -6.371 1.00 96.94 88 THR A CA 1
ATOM 689 C C . THR A 1 88 ? -3.652 -5.069 -6.764 1.00 96.94 88 THR A C 1
ATOM 691 O O . THR A 1 88 ? -4.233 -4.843 -7.829 1.00 96.94 88 THR A O 1
ATOM 694 N N . ILE A 1 89 ? -3.323 -4.116 -5.900 1.00 97.38 89 ILE A N 1
ATOM 695 C CA . ILE A 1 89 ? -3.532 -2.685 -6.095 1.00 97.38 89 ILE A CA 1
ATOM 696 C C . ILE A 1 89 ? -2.190 -2.061 -6.459 1.00 97.38 89 ILE A C 1
ATOM 698 O O . ILE A 1 89 ? -1.182 -2.289 -5.792 1.00 97.38 89 ILE A O 1
ATOM 702 N N . TRP A 1 90 ? -2.196 -1.245 -7.506 1.00 96.62 90 TRP A N 1
ATOM 703 C CA . TRP A 1 90 ? -1.052 -0.438 -7.906 1.00 96.62 90 TRP A CA 1
ATOM 704 C C . TRP A 1 90 ? -1.390 1.031 -7.709 1.00 96.62 90 TRP A C 1
ATOM 706 O O . TRP A 1 90 ? -2.431 1.499 -8.171 1.00 96.62 90 TRP A O 1
ATOM 716 N N . VAL A 1 91 ? -0.504 1.753 -7.036 1.00 95.56 91 VAL A N 1
ATOM 717 C CA . VAL A 1 91 ? -0.626 3.194 -6.829 1.00 95.56 91 VAL A CA 1
ATOM 718 C C . VAL A 1 91 ? 0.735 3.841 -7.025 1.00 95.56 91 VAL A C 1
ATOM 720 O O . VAL A 1 91 ? 1.750 3.300 -6.590 1.00 95.56 91 VAL A O 1
ATOM 723 N N . HIS A 1 92 ? 0.762 4.986 -7.694 1.00 94.75 92 HIS A N 1
ATOM 724 C CA . HIS A 1 92 ? 1.979 5.773 -7.854 1.00 94.75 92 HIS A CA 1
ATOM 725 C C . HIS A 1 92 ? 2.007 6.884 -6.806 1.00 94.75 92 HIS A C 1
ATOM 727 O O . HIS A 1 92 ? 0.956 7.390 -6.409 1.00 94.75 92 HIS A O 1
ATOM 733 N N . ALA A 1 93 ? 3.197 7.292 -6.365 1.00 92.69 93 ALA A N 1
ATOM 734 C CA . ALA A 1 93 ? 3.361 8.438 -5.471 1.00 92.69 93 ALA A CA 1
ATOM 735 C C . ALA A 1 93 ? 2.637 9.683 -6.025 1.00 92.69 93 ALA A C 1
ATOM 737 O O . ALA A 1 93 ? 1.951 10.392 -5.294 1.00 92.69 93 ALA A O 1
ATOM 738 N N . GLU A 1 94 ? 2.699 9.873 -7.342 1.00 90.75 94 GLU A N 1
ATOM 739 C CA . GLU A 1 94 ? 2.021 10.925 -8.099 1.00 90.75 94 GLU A CA 1
ATOM 740 C C . GLU A 1 94 ? 0.483 10.873 -7.991 1.00 90.75 94 GLU A C 1
ATOM 742 O O . GLU A 1 94 ? -0.178 11.902 -8.124 1.00 90.75 94 GLU A O 1
ATOM 747 N N . ASP A 1 95 ? -0.120 9.706 -7.739 1.00 90.31 95 ASP A N 1
ATOM 748 C CA . ASP A 1 95 ? -1.572 9.605 -7.547 1.00 90.31 95 ASP A CA 1
ATOM 749 C C . ASP A 1 95 ? -2.009 10.252 -6.222 1.00 90.31 95 ASP A C 1
ATOM 751 O O . ASP A 1 95 ? -3.075 10.868 -6.161 1.00 90.31 95 ASP A O 1
ATOM 755 N N . TYR A 1 96 ? -1.167 10.194 -5.184 1.00 88.12 96 TYR A N 1
ATOM 756 C CA . TYR A 1 96 ? -1.405 10.912 -3.927 1.00 88.12 96 TYR A CA 1
ATOM 757 C C . TYR A 1 96 ? -1.242 12.423 -4.070 1.00 88.12 96 TYR A C 1
ATOM 759 O O . TYR A 1 96 ? -1.906 13.187 -3.374 1.00 88.12 96 TYR A O 1
ATOM 767 N N . GLU A 1 97 ? -0.389 12.867 -4.987 1.00 86.38 97 GLU A N 1
ATOM 768 C CA . GLU A 1 97 ? -0.226 14.290 -5.288 1.00 86.38 97 GLU A CA 1
ATOM 769 C C . GLU A 1 97 ? -1.467 14.839 -5.985 1.00 86.38 97 GLU A C 1
ATOM 771 O O . GLU A 1 97 ? -1.982 15.877 -5.581 1.00 86.38 97 GLU A O 1
ATOM 776 N N . LYS A 1 98 ? -2.028 14.087 -6.941 1.00 81.69 98 LYS A N 1
ATOM 777 C CA . LYS A 1 98 ? -3.304 14.439 -7.586 1.00 81.69 98 LYS A CA 1
ATOM 778 C C . LYS A 1 98 ? -4.449 14.553 -6.578 1.00 81.69 98 LYS A C 1
ATOM 780 O O . LYS A 1 98 ? -5.257 15.469 -6.693 1.00 81.69 98 LYS A O 1
ATOM 785 N N . LEU A 1 99 ? -4.500 13.664 -5.577 1.00 79.00 99 LEU A N 1
ATOM 786 C CA . LEU A 1 99 ? -5.482 13.741 -4.485 1.00 79.00 99 LEU A CA 1
ATOM 787 C C . LEU A 1 99 ? -5.359 15.028 -3.659 1.00 79.00 99 LEU A C 1
ATOM 789 O O . LEU A 1 99 ? -6.373 15.544 -3.197 1.00 79.00 99 LEU A O 1
ATOM 793 N N . LYS A 1 100 ? -4.141 15.550 -3.472 1.00 72.75 100 LYS A N 1
ATOM 794 C CA . LYS A 1 100 ? -3.905 16.806 -2.746 1.00 72.75 100 LYS A CA 1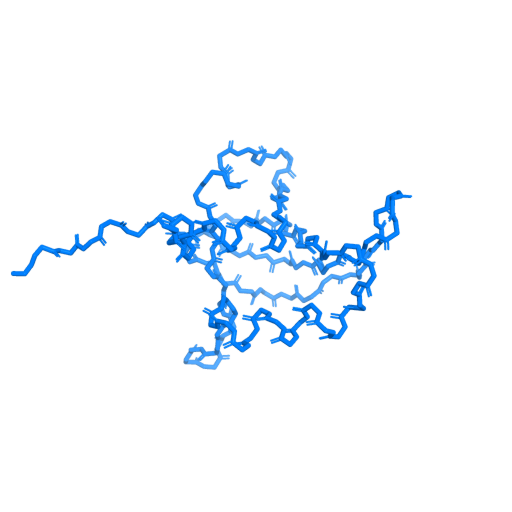
ATOM 795 C C . LYS A 1 100 ? -4.226 18.066 -3.569 1.00 72.75 100 LYS A C 1
ATOM 797 O O . LYS A 1 100 ? -4.217 19.152 -3.000 1.00 72.75 100 LYS A O 1
ATOM 802 N N . GLY A 1 101 ? -4.570 17.919 -4.853 1.00 55.69 101 GLY A N 1
ATOM 803 C CA . GLY A 1 101 ? -4.859 19.007 -5.792 1.00 55.69 101 GLY A CA 1
ATOM 804 C C . GLY A 1 101 ? -3.753 19.123 -6.851 1.00 55.69 101 GLY A C 1
ATOM 805 O O . GLY A 1 101 ? -2.577 19.068 -6.531 1.00 55.69 101 GLY A O 1
ATOM 806 N N . THR A 1 102 ? -4.016 19.363 -8.140 1.00 42.78 102 THR A N 1
ATOM 807 C CA . THR A 1 102 ? -5.093 20.214 -8.689 1.00 42.78 102 THR A CA 1
ATOM 808 C C . THR A 1 102 ? -5.378 21.450 -7.825 1.00 42.78 102 THR A C 1
ATOM 810 O O . THR A 1 102 ? -6.496 21.938 -7.752 1.00 42.78 102 THR A O 1
ATOM 813 N N . THR A 1 103 ? -4.339 21.940 -7.147 1.00 38.41 103 THR A N 1
ATOM 814 C CA . THR A 1 103 ? -4.191 23.314 -6.673 1.00 38.41 103 THR A CA 1
ATOM 815 C C . THR A 1 103 ? -3.192 23.973 -7.611 1.00 38.41 103 THR A C 1
ATOM 817 O O . THR A 1 103 ? -1.994 24.017 -7.337 1.00 38.41 103 THR A O 1
ATOM 820 N N . THR A 1 104 ? -3.673 24.373 -8.781 1.00 33.22 104 THR A N 1
ATOM 821 C CA . THR A 1 104 ? -3.073 25.455 -9.569 1.00 33.22 104 THR A CA 1
ATOM 822 C C . THR A 1 104 ? -4.167 26.472 -9.808 1.00 33.22 104 THR A C 1
ATOM 824 O O . THR A 1 104 ? -5.313 26.022 -10.037 1.00 33.22 104 THR A O 1
#

Sequence (104 aa):
MSTVFNYTTKALIKTPLTPGITRDNRPVIRLAILIDTVEYTLNIVGKPGTGIEQLAEYLTKNGIVKLENGRWFIELPTWSIAKSKNSTIWVHAEDYEKLKGTTT